Protein AF-A0A426ZLT1-F1 (afdb_monomer_lite)

pLDDT: mean 70.31, std 21.57, range [33.78, 95.12]

Foldseek 3Di:
DDDDDDDDDDDDDDDDDDDDDDDDDDDDPDDDDDDDDDDDDDDDDDDDDDDDDDPDPDDDPDPDDDDDDDDDDDDDPDDPPPPPDPPPPDDLVNLLVLLVLVVVVVVVVDDPPVCVVVSLVVSLVVDPHGDDPVVSVVSVVVLVVLLVVVVVVVVVPDDLVPDDPSSSSSNVSVD

Structure (mmCIF, N/CA/C/O backbone):
data_AF-A0A426ZLT1-F1
#
_entry.id   AF-A0A426ZLT1-F1
#
loop_
_atom_site.group_PDB
_atom_site.id
_atom_site.type_symbol
_atom_site.label_atom_id
_atom_site.label_alt_id
_atom_site.label_comp_id
_atom_site.label_asym_id
_atom_site.label_entity_id
_atom_site.label_seq_id
_atom_site.pdbx_PDB_ins_code
_atom_site.Cartn_x
_atom_site.Cartn_y
_atom_site.Cartn_z
_atom_site.occupancy
_atom_site.B_iso_or_equiv
_atom_site.auth_seq_id
_atom_site.auth_comp_id
_atom_site.auth_asym_id
_atom_site.auth_atom_id
_atom_site.pdbx_PDB_model_num
ATOM 1 N N . MET A 1 1 ? 49.909 -19.110 -56.475 1.00 42.53 1 MET A N 1
ATOM 2 C CA . MET A 1 1 ? 51.044 -20.056 -56.350 1.00 42.53 1 MET A CA 1
ATOM 3 C C . MET A 1 1 ? 51.997 -19.432 -55.339 1.00 42.53 1 MET A C 1
ATOM 5 O O . MET A 1 1 ? 52.337 -18.286 -55.569 1.00 42.53 1 MET A O 1
ATOM 9 N N . ALA A 1 2 ? 52.367 -19.967 -54.176 1.00 45.78 2 ALA A N 1
ATOM 10 C CA . ALA A 1 2 ? 52.326 -21.283 -53.519 1.00 45.78 2 ALA A CA 1
ATOM 11 C C . ALA A 1 2 ? 51.801 -21.070 -52.067 1.00 45.78 2 ALA A C 1
ATOM 13 O O . ALA A 1 2 ? 51.964 -19.974 -51.547 1.00 45.78 2 ALA A O 1
ATOM 14 N N . ALA A 1 3 ? 50.966 -21.898 -51.428 1.00 44.44 3 ALA A N 1
ATOM 15 C CA . ALA A 1 3 ? 51.010 -23.320 -51.051 1.00 44.44 3 ALA A CA 1
ATOM 16 C C . ALA A 1 3 ? 51.911 -23.647 -49.832 1.00 44.44 3 ALA A C 1
ATOM 18 O O . ALA A 1 3 ? 53.122 -23.468 -49.900 1.00 44.44 3 ALA A O 1
ATOM 19 N N . SER A 1 4 ? 51.258 -24.224 -48.802 1.00 46.44 4 SER A N 1
ATOM 20 C CA . SER A 1 4 ? 51.776 -24.964 -47.624 1.00 46.44 4 SER A CA 1
ATOM 21 C C . SER A 1 4 ? 52.279 -24.105 -46.446 1.00 46.44 4 SER A C 1
ATOM 23 O O . SER A 1 4 ? 53.049 -23.182 -46.644 1.00 46.44 4 SER A O 1
ATOM 25 N N . THR A 1 5 ? 51.870 -24.293 -45.181 1.00 59.66 5 THR A N 1
ATOM 26 C CA . THR A 1 5 ? 51.495 -25.523 -44.441 1.00 59.66 5 THR A CA 1
ATOM 27 C C . THR A 1 5 ? 50.694 -25.165 -43.166 1.00 59.66 5 THR A C 1
ATOM 29 O O . THR A 1 5 ? 50.934 -24.098 -42.601 1.00 59.66 5 THR A O 1
ATOM 32 N N . PRO A 1 6 ? 49.791 -26.037 -42.667 1.00 58.75 6 PRO A N 1
ATOM 33 C CA . PRO A 1 6 ? 49.066 -25.849 -41.407 1.00 58.75 6 PRO A CA 1
ATOM 34 C C . PRO A 1 6 ? 49.787 -26.530 -40.228 1.00 58.75 6 PRO A C 1
ATOM 36 O O . PRO A 1 6 ? 50.237 -27.667 -40.360 1.00 58.75 6 PRO A O 1
ATOM 39 N N . THR A 1 7 ? 49.835 -25.889 -39.055 1.00 61.47 7 THR A N 1
ATOM 40 C CA . THR A 1 7 ? 50.316 -26.526 -37.813 1.00 61.47 7 THR A CA 1
ATOM 41 C C . THR A 1 7 ? 49.151 -26.796 -36.865 1.00 61.47 7 THR A C 1
ATOM 43 O O . THR A 1 7 ? 48.372 -25.912 -36.517 1.00 61.47 7 THR A O 1
ATOM 46 N N . ARG A 1 8 ? 49.045 -28.070 -36.492 1.00 51.19 8 ARG A N 1
ATOM 47 C CA . ARG A 1 8 ? 47.994 -28.733 -35.722 1.00 51.19 8 ARG A CA 1
ATOM 48 C C . ARG A 1 8 ? 48.414 -28.875 -34.250 1.00 51.19 8 ARG A C 1
ATOM 50 O O . ARG A 1 8 ? 49.487 -29.392 -33.983 1.00 51.19 8 ARG A O 1
ATOM 57 N N . ILE A 1 9 ? 47.524 -28.417 -33.366 1.00 54.16 9 ILE A N 1
ATOM 58 C CA . ILE A 1 9 ? 47.114 -28.884 -32.018 1.00 54.16 9 ILE A CA 1
ATOM 59 C C . ILE A 1 9 ? 48.074 -29.797 -31.223 1.00 54.16 9 ILE A C 1
ATOM 61 O O . ILE A 1 9 ? 48.282 -30.934 -31.630 1.00 54.16 9 ILE A O 1
ATOM 65 N N . GLU A 1 10 ? 48.409 -29.389 -29.986 1.00 59.81 10 GLU A N 1
ATOM 66 C CA . GLU A 1 10 ? 48.245 -30.232 -28.779 1.00 59.81 10 GLU A CA 1
ATOM 67 C C . GLU A 1 10 ? 48.181 -29.386 -27.478 1.00 59.81 10 GLU A C 1
ATOM 69 O O . GLU A 1 10 ? 49.024 -28.506 -27.287 1.00 59.81 10 GLU A O 1
ATOM 74 N N . PRO A 1 11 ? 47.204 -29.619 -26.575 1.00 59.34 11 PRO A N 1
ATOM 75 C CA . PRO A 1 11 ? 47.207 -29.098 -25.207 1.00 59.34 11 PRO A CA 1
ATOM 76 C C . PRO A 1 11 ? 48.030 -29.993 -24.261 1.00 59.34 11 PRO A C 1
ATOM 78 O O . PRO A 1 11 ? 47.780 -31.189 -24.150 1.00 59.34 11 PRO A O 1
ATOM 81 N N . SER A 1 12 ? 48.976 -29.392 -23.538 1.00 54.19 12 SER A N 1
ATOM 82 C CA . SER A 1 12 ? 49.847 -30.083 -22.574 1.00 54.19 12 SER A CA 1
ATOM 83 C C . SER A 1 12 ? 49.158 -30.272 -21.196 1.00 54.19 12 SER A C 1
ATOM 85 O O . SER A 1 12 ? 48.310 -29.451 -20.831 1.00 54.19 12 SER A O 1
ATOM 87 N N . PRO A 1 13 ? 49.475 -31.347 -20.441 1.00 68.94 13 PRO A N 1
ATOM 88 C CA . PRO A 1 13 ? 48.597 -32.017 -19.470 1.00 68.94 13 PRO A CA 1
ATOM 89 C C . PRO A 1 13 ? 48.647 -31.461 -18.026 1.00 68.94 13 PRO A C 1
ATOM 91 O O . PRO A 1 13 ? 49.513 -30.650 -17.693 1.00 68.94 13 PRO A O 1
ATOM 94 N N . PRO A 1 14 ? 47.736 -31.916 -17.132 1.00 52.22 14 PRO A N 1
ATOM 95 C CA . PRO A 1 14 ? 47.695 -31.509 -15.727 1.00 52.22 14 PRO A CA 1
ATOM 96 C C . PRO A 1 14 ? 48.774 -32.205 -14.883 1.00 52.22 14 PRO A C 1
ATOM 98 O O . PRO A 1 14 ? 48.939 -33.422 -14.947 1.00 52.22 14 PRO A O 1
ATOM 101 N N . ALA A 1 15 ? 49.453 -31.445 -14.022 1.00 50.25 15 ALA A N 1
ATOM 102 C CA . ALA A 1 15 ? 50.364 -31.980 -13.014 1.00 50.25 15 ALA A CA 1
ATOM 103 C C . ALA A 1 15 ? 49.660 -32.151 -11.652 1.00 50.25 15 ALA A C 1
ATOM 105 O O . ALA A 1 15 ? 49.351 -31.186 -10.957 1.00 50.25 15 ALA A O 1
ATOM 106 N N . ALA A 1 16 ? 49.453 -33.406 -11.268 1.00 50.91 16 ALA A N 1
ATOM 107 C CA . ALA A 1 16 ? 49.409 -33.928 -9.895 1.00 50.91 16 ALA A CA 1
ATOM 108 C C . ALA A 1 16 ? 50.278 -35.217 -9.901 1.00 50.91 16 ALA A C 1
ATOM 110 O O . ALA A 1 16 ? 50.644 -35.631 -11.006 1.00 50.91 16 ALA A O 1
ATOM 111 N N . PRO A 1 17 ? 50.592 -35.929 -8.791 1.00 53.31 17 PRO A N 1
ATOM 112 C CA . PRO A 1 17 ? 50.234 -35.754 -7.371 1.00 53.31 17 PRO A CA 1
ATOM 113 C C . PRO A 1 17 ? 51.425 -35.952 -6.382 1.00 53.31 17 PRO A C 1
ATOM 115 O O . PRO A 1 17 ? 52.487 -36.408 -6.785 1.00 53.31 17 PRO A O 1
ATOM 118 N N . ALA A 1 18 ? 51.217 -35.667 -5.083 1.00 42.72 18 ALA A N 1
ATOM 119 C CA . ALA A 1 18 ? 51.838 -36.279 -3.874 1.00 42.72 18 ALA A CA 1
ATOM 120 C C . ALA A 1 18 ? 51.880 -35.234 -2.733 1.00 42.72 18 ALA A C 1
ATOM 122 O O . ALA A 1 18 ? 52.226 -34.091 -2.982 1.00 42.72 18 ALA A O 1
ATOM 123 N N . ALA A 1 19 ? 51.600 -35.491 -1.457 1.00 44.28 19 ALA A N 1
ATOM 124 C CA . ALA A 1 19 ? 51.087 -36.649 -0.740 1.00 44.28 19 ALA A CA 1
ATOM 125 C C . ALA A 1 19 ? 50.654 -36.195 0.678 1.00 44.28 19 ALA A C 1
ATOM 127 O O . ALA A 1 19 ? 51.219 -35.262 1.237 1.00 44.28 19 ALA A O 1
ATOM 128 N N . ALA A 1 20 ? 49.698 -36.941 1.241 1.00 43.41 20 ALA A N 1
ATOM 129 C CA . ALA A 1 20 ? 49.550 -37.310 2.655 1.00 43.41 20 ALA A CA 1
ATOM 130 C C . ALA A 1 20 ? 49.273 -36.241 3.746 1.00 43.41 20 ALA A C 1
ATOM 132 O O . ALA A 1 20 ? 50.164 -35.560 4.240 1.00 43.41 20 ALA A O 1
ATOM 133 N N . GLY A 1 21 ? 48.041 -36.282 4.276 1.00 49.56 21 GLY A N 1
ATOM 134 C CA . GLY A 1 21 ? 47.688 -35.843 5.634 1.00 49.56 21 GLY A CA 1
ATOM 135 C C . GLY A 1 21 ? 46.189 -36.046 5.947 1.00 49.56 21 GLY A C 1
ATOM 136 O O . GLY A 1 21 ? 45.368 -35.446 5.260 1.00 49.56 21 GLY A O 1
ATOM 137 N N . PRO A 1 22 ? 45.794 -36.899 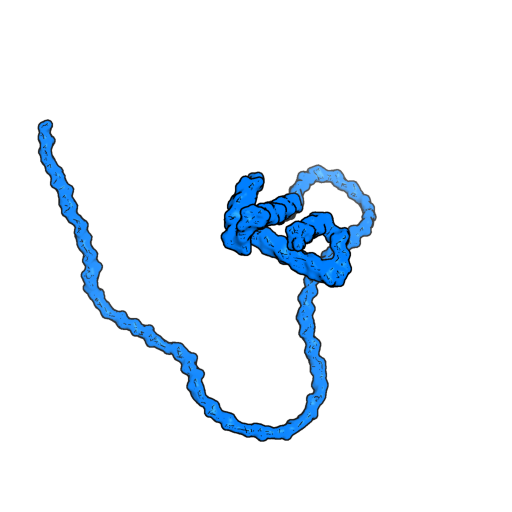6.919 1.00 65.56 22 PRO A N 1
ATOM 138 C CA . PRO A 1 22 ? 44.402 -37.331 7.132 1.00 65.56 22 PRO A CA 1
ATOM 139 C C . PRO A 1 22 ? 43.533 -36.329 7.929 1.00 65.56 22 PRO A C 1
ATOM 141 O O . PRO A 1 22 ? 44.063 -35.488 8.659 1.00 65.56 22 PRO A O 1
ATOM 144 N N . PRO A 1 23 ? 42.187 -36.452 7.871 1.00 52.19 23 PRO A N 1
ATOM 145 C CA . PRO A 1 23 ? 41.263 -35.562 8.568 1.00 52.19 23 PRO A CA 1
ATOM 146 C C . PRO A 1 23 ? 41.164 -35.910 10.058 1.00 52.19 23 PRO A C 1
ATOM 148 O O . PRO A 1 23 ? 40.798 -37.027 10.430 1.00 52.19 23 PRO A O 1
ATOM 151 N N . ARG A 1 24 ? 41.413 -34.937 10.937 1.00 55.78 24 ARG A N 1
ATOM 152 C CA . ARG A 1 24 ? 41.122 -35.075 12.370 1.00 55.78 24 ARG A CA 1
ATOM 153 C C . ARG A 1 24 ? 39.730 -34.533 12.682 1.00 55.78 24 ARG A C 1
ATOM 155 O O . ARG A 1 24 ? 39.489 -33.332 12.631 1.00 55.78 24 ARG A O 1
ATOM 162 N N . LYS A 1 25 ? 38.821 -35.453 13.007 1.00 50.53 25 LYS A N 1
ATOM 163 C CA . LYS A 1 25 ? 37.523 -35.191 13.638 1.00 50.53 25 LYS A CA 1
ATOM 164 C C . LYS A 1 25 ? 37.649 -35.222 15.173 1.00 50.53 25 LYS A C 1
ATOM 166 O O . LYS A 1 25 ? 38.495 -35.946 15.693 1.00 50.53 25 LYS A O 1
ATOM 171 N N . LEU A 1 26 ? 36.653 -34.591 15.817 1.00 47.78 26 LEU A N 1
ATOM 172 C CA . LEU A 1 26 ? 36.108 -34.781 17.184 1.00 47.78 26 LEU A CA 1
ATOM 173 C C . LEU A 1 26 ? 36.691 -33.890 18.310 1.00 47.78 26 LEU A C 1
ATOM 175 O O . LEU A 1 26 ? 37.863 -33.539 18.222 1.00 47.78 26 LEU A O 1
ATOM 179 N N . PRO A 1 27 ? 35.933 -33.577 19.399 1.00 49.03 27 PRO A N 1
ATOM 180 C CA . PRO A 1 27 ? 34.603 -34.091 19.775 1.00 49.03 27 PRO A CA 1
ATOM 181 C C . PRO A 1 27 ? 33.536 -33.055 20.204 1.00 49.03 27 PRO A C 1
ATOM 183 O O . PRO A 1 27 ? 33.780 -32.074 20.899 1.00 49.03 27 PRO A O 1
ATOM 186 N N . ILE A 1 28 ? 32.290 -33.416 19.887 1.00 47.75 28 ILE A N 1
ATOM 187 C CA . ILE A 1 28 ? 31.044 -32.942 20.498 1.00 47.75 28 ILE A CA 1
ATOM 188 C C . ILE A 1 28 ? 31.057 -33.320 21.983 1.00 47.75 28 ILE A C 1
ATOM 190 O O . ILE A 1 28 ? 31.087 -34.504 22.323 1.00 47.75 28 ILE A O 1
ATOM 194 N N . LYS A 1 29 ? 30.973 -32.339 22.882 1.00 41.06 29 LYS A N 1
ATOM 195 C CA . LYS A 1 29 ? 30.805 -32.595 24.316 1.00 41.06 29 LYS A CA 1
ATOM 196 C C . LYS A 1 29 ? 29.318 -32.820 24.623 1.00 41.06 29 LYS A C 1
ATOM 198 O O . LYS A 1 29 ? 28.629 -31.944 25.128 1.00 41.06 29 LYS A O 1
ATOM 203 N N . ARG A 1 30 ? 28.823 -34.019 24.293 1.00 51.59 30 ARG A N 1
ATOM 204 C CA . ARG A 1 30 ? 27.606 -34.606 24.882 1.00 51.59 30 ARG A CA 1
ATOM 205 C C . ARG A 1 30 ? 28.005 -35.232 26.215 1.00 51.59 30 ARG A C 1
ATOM 207 O O . ARG A 1 30 ? 28.799 -36.167 26.223 1.00 51.59 30 ARG A O 1
ATOM 214 N N . LYS A 1 31 ? 27.445 -34.760 27.328 1.00 46.53 31 LYS A N 1
ATOM 215 C CA . LYS A 1 31 ? 27.476 -35.497 28.597 1.00 46.53 31 LYS A CA 1
ATOM 216 C C . LYS A 1 31 ? 26.060 -35.966 28.899 1.00 46.53 31 LYS A C 1
ATOM 218 O O . LYS A 1 31 ? 25.179 -35.145 29.114 1.00 46.53 31 LYS A O 1
ATOM 223 N N . ASN A 1 32 ? 25.857 -37.280 28.849 1.00 37.56 32 ASN A N 1
ATOM 224 C CA . ASN A 1 32 ? 24.620 -37.935 29.252 1.00 37.56 32 ASN A CA 1
ATOM 225 C C . ASN A 1 32 ? 24.871 -38.786 30.507 1.00 37.56 32 ASN A C 1
ATOM 227 O O . ASN A 1 32 ? 25.808 -39.581 30.498 1.00 37.56 32 ASN A O 1
ATOM 231 N N . ALA A 1 33 ? 23.962 -38.629 31.481 1.00 43.06 33 ALA A N 1
ATOM 232 C CA . ALA A 1 33 ? 23.529 -39.563 32.538 1.00 43.06 33 ALA A CA 1
ATOM 233 C C . ALA A 1 33 ? 24.507 -39.917 33.696 1.00 43.06 33 ALA A C 1
ATOM 235 O O . ALA A 1 33 ? 25.717 -39.768 33.523 1.00 43.06 33 ALA A O 1
ATOM 236 N N . PRO A 1 34 ? 24.021 -40.404 34.871 1.00 46.59 34 PRO A N 1
ATOM 237 C CA . PRO A 1 34 ? 22.649 -40.829 35.199 1.00 46.59 34 PRO A CA 1
ATOM 238 C C . PRO A 1 34 ? 22.037 -40.243 36.496 1.00 46.59 34 PRO A C 1
ATOM 240 O O . PRO A 1 34 ? 22.712 -39.816 37.426 1.00 46.59 34 PRO A O 1
ATOM 243 N N . HIS A 1 35 ? 20.709 -40.282 36.532 1.00 49.97 35 HIS A N 1
ATOM 244 C CA . HIS A 1 35 ? 19.816 -40.153 37.693 1.00 49.97 35 HIS A CA 1
ATOM 245 C C . HIS A 1 35 ? 20.081 -41.242 38.752 1.00 49.97 35 HIS A C 1
ATOM 247 O O . HIS A 1 35 ? 20.390 -42.380 38.392 1.00 49.97 35 HIS A O 1
ATOM 253 N N . PRO A 1 36 ? 19.868 -40.924 40.043 1.00 42.34 36 PRO A N 1
ATOM 254 C CA . PRO A 1 36 ? 18.785 -41.606 40.754 1.00 42.34 36 PRO A CA 1
ATOM 255 C C . PRO A 1 36 ? 17.959 -40.654 41.643 1.00 42.34 36 PRO A C 1
ATOM 257 O O . PRO A 1 36 ? 18.488 -39.904 42.457 1.00 42.34 36 PRO A O 1
ATOM 260 N N . THR A 1 37 ? 16.635 -40.717 41.512 1.00 44.69 37 THR A N 1
ATOM 261 C CA . THR A 1 37 ? 15.669 -40.293 42.547 1.00 44.69 37 THR A CA 1
ATOM 262 C C . THR A 1 37 ? 15.631 -41.350 43.662 1.00 44.69 37 THR A C 1
ATOM 264 O O . THR A 1 37 ? 15.799 -42.528 43.334 1.00 44.69 37 THR A O 1
ATOM 267 N N . PRO A 1 38 ? 15.355 -41.006 44.939 1.00 44.31 38 PRO A N 1
ATOM 268 C CA . PRO A 1 38 ? 13.949 -41.009 45.382 1.00 44.31 38 PRO A CA 1
ATOM 269 C C . PRO A 1 38 ? 13.577 -40.043 46.543 1.00 44.31 38 PRO A C 1
ATOM 271 O O . PRO A 1 38 ? 14.417 -39.600 47.313 1.00 44.31 38 PRO A O 1
ATOM 274 N N . SER A 1 39 ? 12.257 -39.868 46.725 1.00 33.78 39 SER A N 1
ATOM 275 C CA . SER A 1 39 ? 11.555 -39.782 48.030 1.00 33.78 39 SER A CA 1
ATOM 276 C C . SER A 1 39 ? 11.202 -38.420 48.682 1.00 33.78 39 SER A C 1
ATOM 278 O O . SER A 1 39 ? 11.848 -37.955 49.608 1.00 33.78 39 SER A O 1
ATOM 280 N N . ARG A 1 40 ? 10.069 -37.852 48.240 1.00 38.06 40 ARG A N 1
ATOM 281 C CA . ARG A 1 40 ? 8.798 -37.563 48.969 1.00 38.06 40 ARG A CA 1
ATOM 282 C C . ARG A 1 40 ? 8.782 -37.129 50.472 1.00 38.06 40 ARG A C 1
ATOM 284 O O . ARG A 1 40 ? 9.070 -37.946 51.344 1.00 38.06 40 ARG A O 1
ATOM 291 N N . SER A 1 41 ? 8.073 -36.002 50.715 1.00 44.22 41 SER A N 1
ATOM 292 C CA . SER A 1 41 ? 7.148 -35.630 51.848 1.00 44.22 41 SER A CA 1
ATOM 293 C C . SER A 1 41 ? 7.647 -34.571 52.893 1.00 44.22 41 SER A C 1
ATOM 295 O O . SER A 1 41 ? 8.839 -34.299 52.907 1.00 44.22 41 SER A O 1
ATOM 297 N N . PRO A 1 42 ? 6.790 -33.951 53.760 1.00 51.09 42 PRO A N 1
ATOM 298 C CA . PRO A 1 42 ? 6.025 -32.702 53.500 1.00 51.09 42 PRO A CA 1
ATOM 299 C C . PRO A 1 42 ? 6.024 -31.618 54.642 1.00 51.09 42 PRO A C 1
ATOM 301 O O . PRO A 1 42 ? 6.190 -31.957 55.809 1.00 51.09 42 PRO A O 1
ATOM 304 N N . GLY A 1 43 ? 5.692 -30.342 54.339 1.00 36.31 43 GLY A N 1
ATOM 305 C CA . GLY A 1 43 ? 5.129 -29.336 55.295 1.00 36.31 43 GLY A CA 1
ATOM 306 C C . GLY A 1 43 ? 5.833 -27.950 55.400 1.00 36.31 43 GLY A C 1
ATOM 307 O O . GLY A 1 43 ? 6.943 -27.828 54.896 1.00 36.31 43 GLY A O 1
ATOM 308 N N . PRO A 1 44 ? 5.251 -26.927 56.088 1.00 47.16 44 PRO A N 1
ATOM 309 C CA . PRO A 1 44 ? 4.190 -26.028 55.573 1.00 47.16 44 PRO A CA 1
ATOM 310 C C . PRO A 1 44 ? 4.509 -24.493 55.766 1.00 47.16 44 PRO A C 1
ATOM 312 O O . PRO A 1 44 ? 5.684 -24.149 55.846 1.00 47.16 44 PRO A O 1
ATOM 315 N N . PRO A 1 45 ? 3.532 -23.547 55.732 1.00 47.94 45 PRO A N 1
ATOM 316 C CA . PRO A 1 45 ? 3.460 -22.385 54.826 1.00 47.94 45 PRO A CA 1
ATOM 317 C C . PRO A 1 45 ? 4.025 -21.053 55.381 1.00 47.94 45 PRO A C 1
ATOM 319 O O . PRO A 1 45 ? 4.002 -20.822 56.587 1.00 47.94 45 PRO A O 1
ATOM 322 N N . ILE A 1 46 ? 4.403 -20.109 54.507 1.00 47.12 46 ILE A N 1
ATOM 323 C CA . ILE A 1 46 ? 4.529 -18.689 54.890 1.00 47.12 46 ILE A CA 1
ATOM 324 C C . ILE A 1 46 ? 4.054 -17.786 53.743 1.00 47.12 46 ILE A C 1
ATOM 326 O O . ILE A 1 46 ? 4.384 -18.015 52.582 1.00 47.12 46 ILE A O 1
ATOM 330 N N . ALA A 1 47 ? 3.199 -16.830 54.095 1.00 43.06 47 ALA A N 1
ATOM 331 C CA . ALA A 1 47 ? 2.440 -15.947 53.219 1.00 43.06 47 ALA A CA 1
ATOM 332 C C . ALA A 1 47 ? 3.163 -14.620 52.907 1.00 43.06 47 ALA A C 1
ATOM 334 O O . ALA A 1 47 ? 4.065 -14.234 53.646 1.00 43.06 47 ALA A O 1
ATOM 335 N N . ALA A 1 48 ? 2.620 -13.922 51.893 1.00 44.59 48 ALA A N 1
ATOM 336 C CA . ALA A 1 48 ? 2.920 -12.565 51.396 1.00 44.59 48 ALA A CA 1
ATOM 337 C C . ALA A 1 48 ? 4.282 -12.448 50.673 1.00 44.59 48 ALA A C 1
ATOM 339 O O . ALA A 1 48 ? 5.254 -13.060 51.086 1.00 44.59 48 ALA A O 1
ATOM 340 N N . ASP A 1 49 ? 4.446 -11.754 49.547 1.00 41.91 49 ASP A N 1
ATOM 341 C CA . ASP A 1 49 ? 3.937 -10.430 49.190 1.00 41.91 49 ASP A CA 1
ATOM 342 C C . ASP A 1 49 ? 4.297 -10.112 47.712 1.00 41.91 49 ASP A C 1
ATOM 344 O O . ASP A 1 49 ? 5.305 -10.604 47.211 1.00 41.91 49 ASP A O 1
ATOM 348 N N . HIS A 1 50 ? 3.438 -9.335 47.047 1.00 51.81 50 HIS A N 1
ATOM 349 C CA . HIS A 1 50 ? 3.583 -8.541 45.810 1.00 51.81 50 HIS A CA 1
ATOM 350 C C . HIS A 1 50 ? 4.637 -8.863 44.719 1.00 51.81 50 HIS A C 1
ATOM 35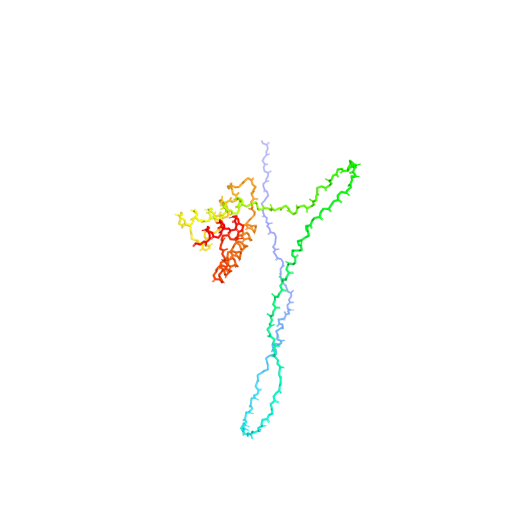2 O O . HIS A 1 50 ? 5.845 -8.767 44.908 1.00 51.81 50 HIS A O 1
ATOM 358 N N . GLY A 1 51 ? 4.135 -9.046 43.488 1.00 36.88 51 GLY A N 1
ATOM 359 C CA . GLY A 1 51 ? 4.911 -9.006 42.243 1.00 36.88 51 GLY A CA 1
ATOM 360 C C . GLY A 1 51 ? 4.009 -8.890 41.010 1.00 36.88 51 GLY A C 1
ATOM 361 O O . GLY A 1 51 ? 3.816 -9.861 40.288 1.00 36.88 51 GLY A O 1
ATOM 362 N N . PHE A 1 52 ? 3.397 -7.717 40.852 1.00 44.78 52 PHE A N 1
ATOM 363 C CA . PHE A 1 52 ? 2.835 -7.195 39.604 1.00 44.78 52 PHE A CA 1
ATOM 364 C C . PHE A 1 52 ? 3.983 -6.972 38.613 1.00 44.78 52 PHE A C 1
ATOM 366 O O . PHE A 1 52 ? 4.943 -6.312 38.988 1.00 44.78 52 PHE A O 1
ATOM 373 N N . ASP A 1 53 ? 3.878 -7.498 37.395 1.00 45.75 53 ASP A N 1
ATOM 374 C CA . ASP A 1 53 ? 4.625 -6.986 36.241 1.00 45.75 53 ASP A CA 1
ATOM 375 C C . ASP A 1 53 ? 3.756 -7.227 34.995 1.00 45.75 53 ASP A C 1
ATOM 377 O O . ASP A 1 53 ? 3.739 -8.300 34.385 1.00 45.75 53 ASP A O 1
ATOM 381 N N . GLU A 1 54 ? 2.886 -6.250 34.735 1.00 51.09 54 GLU A N 1
ATOM 382 C CA . GLU A 1 54 ? 2.321 -5.988 33.416 1.00 51.09 54 GLU A CA 1
ATOM 383 C C . GLU A 1 54 ? 3.407 -5.252 32.621 1.00 51.09 54 GLU A C 1
ATOM 385 O O . GLU A 1 54 ? 3.734 -4.115 32.952 1.00 51.09 54 GLU A O 1
ATOM 390 N N . ASP A 1 55 ? 3.970 -5.887 31.589 1.00 51.69 55 ASP A N 1
ATOM 391 C CA . ASP A 1 55 ? 4.780 -5.192 30.583 1.00 51.6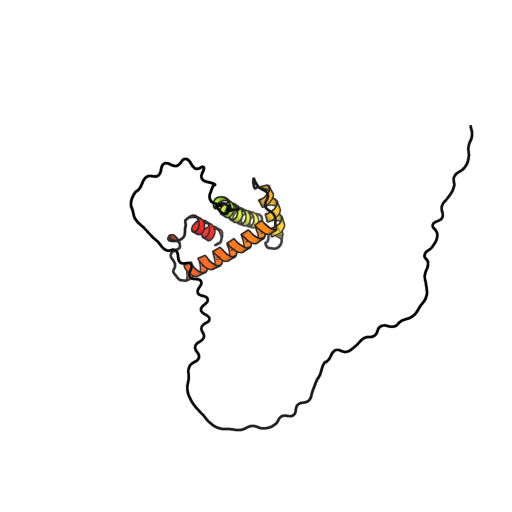9 55 ASP A CA 1
ATOM 392 C C . ASP A 1 55 ? 3.856 -4.288 29.740 1.00 51.69 55 ASP A C 1
ATOM 394 O O . ASP A 1 55 ? 3.279 -4.680 28.719 1.00 51.69 55 ASP A O 1
ATOM 398 N N . ASP A 1 56 ? 3.686 -3.080 30.269 1.00 50.31 56 ASP A N 1
ATOM 399 C CA . ASP A 1 56 ? 3.149 -1.859 29.683 1.00 50.31 56 ASP A CA 1
ATOM 400 C C . ASP A 1 56 ? 4.144 -1.316 28.636 1.00 50.31 56 ASP A C 1
ATOM 402 O O . ASP A 1 56 ? 5.155 -0.706 28.967 1.00 50.31 56 ASP A O 1
ATOM 406 N N . ASP A 1 57 ? 3.894 -1.581 27.350 1.00 52.59 57 ASP A N 1
ATOM 407 C CA . ASP A 1 57 ? 4.636 -0.973 26.232 1.00 52.59 57 ASP A CA 1
ATOM 408 C C . ASP A 1 57 ? 3.853 0.272 25.771 1.00 52.59 57 ASP A C 1
ATOM 410 O O . ASP A 1 57 ? 3.098 0.257 24.790 1.00 52.59 57 ASP A O 1
ATOM 414 N N . GLY A 1 58 ? 3.937 1.316 26.601 1.00 43.72 58 GLY A N 1
ATOM 415 C CA . GLY A 1 58 ? 3.416 2.654 26.347 1.00 43.72 58 GLY A CA 1
ATOM 416 C C . GLY A 1 58 ? 4.398 3.476 25.512 1.00 43.72 58 GLY A C 1
ATOM 417 O O . GLY A 1 58 ? 5.400 3.968 26.023 1.00 43.72 58 GLY A O 1
ATOM 418 N N . ASP A 1 59 ? 4.096 3.643 24.226 1.00 50.78 59 ASP A N 1
ATOM 419 C CA . ASP A 1 59 ? 4.711 4.661 23.367 1.00 50.78 59 ASP A CA 1
ATOM 420 C C . ASP A 1 59 ? 3.709 5.824 23.252 1.00 50.78 59 ASP A C 1
ATOM 422 O O . ASP A 1 59 ? 2.789 5.815 22.427 1.00 50.78 59 ASP A O 1
ATOM 426 N N . ASP A 1 60 ? 3.823 6.775 24.182 1.00 51.53 60 ASP A N 1
ATOM 427 C CA . ASP A 1 60 ? 3.119 8.058 24.171 1.00 51.53 60 ASP A CA 1
ATOM 428 C C . ASP A 1 60 ? 3.807 9.008 23.172 1.00 51.53 60 ASP A C 1
ATOM 430 O O . ASP A 1 60 ? 4.771 9.703 23.498 1.00 51.53 60 ASP A O 1
ATOM 434 N N . ASP A 1 61 ? 3.295 9.064 21.941 1.00 48.88 61 ASP A N 1
ATOM 435 C CA . ASP A 1 61 ? 3.541 10.187 21.030 1.00 48.88 61 ASP A CA 1
ATOM 436 C C . ASP A 1 61 ? 2.711 11.403 21.497 1.00 48.88 61 ASP A C 1
ATOM 438 O O . ASP A 1 61 ? 1.546 11.587 21.124 1.00 48.88 61 ASP A O 1
ATOM 442 N N . ASP A 1 62 ? 3.335 12.235 22.331 1.00 44.81 62 ASP A N 1
ATOM 443 C CA . ASP A 1 62 ? 2.878 13.566 22.738 1.00 44.81 62 ASP A CA 1
ATOM 444 C C . ASP A 1 62 ? 2.738 14.493 21.509 1.00 44.81 62 ASP A C 1
ATOM 446 O O . ASP A 1 62 ? 3.717 14.943 20.912 1.00 44.81 62 ASP A O 1
ATOM 450 N N . PHE A 1 63 ? 1.499 14.772 21.094 1.00 44.22 63 PHE A N 1
ATOM 451 C CA . PHE A 1 63 ? 1.177 15.878 20.188 1.00 44.22 63 PHE A CA 1
ATOM 452 C C . PHE A 1 63 ? 0.631 17.036 21.027 1.00 44.22 63 PHE A C 1
ATOM 454 O O . PHE A 1 63 ? -0.578 17.160 21.243 1.00 44.22 63 PHE A O 1
ATOM 461 N N . GLU A 1 64 ? 1.545 17.866 21.524 1.00 52.94 64 GLU A N 1
ATOM 462 C CA . GLU A 1 64 ? 1.238 19.103 22.241 1.00 52.94 64 GLU A CA 1
ATOM 463 C C . GLU A 1 64 ? 0.543 20.104 21.299 1.00 52.94 64 GLU A C 1
ATOM 465 O O . GLU A 1 64 ? 1.049 20.491 20.238 1.00 52.94 64 GLU A O 1
ATOM 470 N N . ALA A 1 65 ? -0.677 20.474 21.679 1.00 50.56 65 ALA A N 1
ATOM 471 C CA . ALA A 1 65 ? -1.543 21.395 20.971 1.00 50.56 65 ALA A CA 1
ATOM 472 C C . ALA A 1 65 ? -1.423 22.802 21.576 1.00 50.56 65 ALA A C 1
ATOM 474 O O . ALA A 1 65 ? -2.244 23.202 22.400 1.00 50.56 65 ALA A O 1
ATOM 475 N N . ALA A 1 66 ? -0.461 23.592 21.100 1.00 50.66 66 ALA A N 1
ATOM 476 C CA . ALA A 1 66 ? -0.353 25.001 21.469 1.00 50.66 66 ALA A CA 1
ATOM 477 C C . ALA A 1 66 ? -1.058 25.908 20.445 1.00 50.66 66 ALA A C 1
ATOM 479 O O . ALA A 1 66 ? -0.597 26.110 19.318 1.00 50.66 66 ALA A O 1
ATOM 480 N N . ALA A 1 67 ? -2.181 26.494 20.862 1.00 45.59 67 ALA A N 1
ATOM 481 C CA . ALA A 1 67 ? -2.868 27.569 20.158 1.00 45.59 67 ALA A CA 1
ATOM 482 C C . ALA A 1 67 ? -2.639 28.933 20.844 1.00 45.59 67 ALA A C 1
ATOM 484 O O . ALA A 1 67 ? -2.816 29.055 22.051 1.00 45.59 67 ALA A O 1
ATOM 485 N N . ALA A 1 68 ? -2.392 29.947 19.998 1.00 45.44 68 ALA A N 1
ATOM 486 C CA . ALA A 1 68 ? -2.770 31.371 20.098 1.00 45.44 68 ALA A CA 1
ATOM 487 C C . ALA A 1 68 ? -1.701 32.468 20.385 1.00 45.44 68 ALA A C 1
ATOM 489 O O . ALA A 1 68 ? -1.314 32.730 21.514 1.00 45.44 68 ALA A O 1
ATOM 490 N N . SER A 1 69 ? -1.429 33.220 19.301 1.00 46.44 69 SER A N 1
ATOM 491 C CA . SER A 1 69 ? -1.486 34.694 19.123 1.00 46.44 69 SER A CA 1
ATOM 492 C C . SER A 1 69 ? -0.425 35.649 19.709 1.00 46.44 69 SER A C 1
ATOM 494 O O . SER A 1 69 ? -0.439 35.952 20.894 1.00 46.44 69 SER A O 1
ATOM 496 N N . SER A 1 70 ? 0.351 36.281 18.806 1.00 46.66 70 SER A N 1
ATOM 497 C CA . SER A 1 70 ? 0.370 37.738 18.489 1.00 46.66 70 SER A CA 1
ATOM 498 C C . SER A 1 70 ? 1.770 38.307 18.177 1.00 46.66 70 SER A C 1
ATOM 500 O O . SER A 1 70 ? 2.598 38.432 19.065 1.00 46.66 70 SER A O 1
ATOM 502 N N . GLY A 1 71 ? 1.948 38.713 16.909 1.00 44.72 71 GLY A N 1
ATOM 503 C CA . GLY A 1 71 ? 2.683 39.889 16.399 1.00 44.72 71 GLY A CA 1
ATOM 504 C C . GLY A 1 71 ? 4.151 40.141 16.770 1.00 44.72 71 GLY A C 1
ATOM 505 O O . GLY A 1 71 ? 4.421 40.568 17.881 1.00 44.72 71 GLY A O 1
ATOM 506 N N . ASP A 1 72 ? 5.054 40.076 15.782 1.00 36.19 72 ASP A N 1
ATOM 507 C CA . ASP A 1 72 ? 5.834 41.247 15.333 1.00 36.19 72 ASP A CA 1
ATOM 508 C C . ASP A 1 72 ? 6.525 40.977 13.979 1.00 36.19 72 ASP A C 1
ATOM 510 O O . ASP A 1 72 ? 6.829 39.841 13.609 1.00 36.19 72 ASP A O 1
ATOM 514 N N . GLN A 1 73 ? 6.695 42.043 13.210 1.00 50.56 73 GLN A N 1
ATOM 515 C CA . GLN A 1 73 ? 7.134 42.107 11.822 1.00 50.56 73 GLN A CA 1
ATOM 516 C C . GLN A 1 73 ? 8.662 41.976 11.691 1.00 50.56 73 GLN A C 1
ATOM 518 O O . GLN A 1 73 ? 9.398 42.828 12.175 1.00 50.56 73 GLN A O 1
ATOM 523 N N . ILE A 1 74 ? 9.147 40.987 10.929 1.00 49.94 74 ILE A N 1
ATOM 524 C CA . ILE A 1 74 ? 10.489 41.041 10.326 1.00 49.94 74 ILE A CA 1
ATOM 525 C C . ILE A 1 74 ? 10.421 40.771 8.820 1.00 49.94 74 ILE A C 1
ATOM 527 O O . ILE A 1 74 ? 10.235 39.648 8.356 1.00 49.94 74 ILE A O 1
ATOM 531 N N . ASP A 1 75 ? 10.583 41.840 8.045 1.00 48.31 75 ASP A N 1
ATOM 532 C CA . ASP A 1 75 ? 10.901 41.770 6.624 1.00 48.31 75 ASP A CA 1
ATOM 533 C C . ASP A 1 75 ? 12.392 41.420 6.510 1.00 48.31 75 ASP A C 1
ATOM 535 O O . ASP A 1 75 ? 13.270 42.269 6.672 1.00 48.31 75 ASP A O 1
ATOM 539 N N . VAL A 1 76 ? 12.702 40.137 6.306 1.00 46.59 76 VAL A N 1
ATOM 540 C CA . VAL A 1 76 ? 14.017 39.734 5.806 1.00 46.59 76 VAL A CA 1
ATOM 541 C C . VAL A 1 76 ? 13.838 38.717 4.690 1.00 46.59 76 VAL A C 1
ATOM 543 O O . VAL A 1 76 ? 13.441 37.565 4.864 1.00 46.59 76 VAL A O 1
ATOM 546 N N . ARG A 1 77 ? 14.140 39.207 3.493 1.00 50.53 77 ARG A N 1
ATOM 547 C CA . ARG A 1 77 ? 14.429 38.479 2.265 1.00 50.53 77 ARG A CA 1
ATOM 548 C C . ARG A 1 77 ? 15.545 37.453 2.516 1.00 50.53 77 ARG A C 1
ATOM 550 O O . ARG A 1 77 ? 16.690 37.682 2.150 1.00 50.53 77 ARG A O 1
ATOM 557 N N . SER A 1 78 ? 15.205 36.319 3.113 1.00 45.03 78 SER A N 1
ATOM 558 C CA . SER A 1 78 ? 16.061 35.139 3.177 1.00 45.03 78 SER A CA 1
ATOM 559 C C . SER A 1 78 ? 15.302 33.984 2.565 1.00 45.03 78 SER A C 1
ATOM 561 O O . SER A 1 78 ? 14.304 33.510 3.099 1.00 45.03 78 SER A O 1
ATOM 563 N N . THR A 1 79 ? 15.775 33.584 1.392 1.00 54.75 79 THR A N 1
ATOM 564 C CA . THR A 1 79 ? 15.440 32.368 0.666 1.00 54.75 79 THR A CA 1
ATOM 565 C C . THR A 1 79 ? 15.321 31.219 1.661 1.00 54.75 79 THR A C 1
ATOM 567 O O . THR A 1 79 ? 16.330 30.691 2.126 1.00 54.75 79 THR A O 1
ATOM 570 N N . ALA A 1 80 ? 14.086 30.884 2.038 1.00 52.56 80 ALA A N 1
ATOM 571 C CA . ALA A 1 80 ? 13.806 29.772 2.922 1.00 52.56 80 ALA A CA 1
ATOM 572 C C . ALA A 1 80 ? 14.313 28.516 2.217 1.00 52.56 80 ALA A C 1
ATOM 574 O O . ALA A 1 80 ? 13.694 28.024 1.271 1.00 52.56 80 ALA A O 1
ATOM 575 N N . ALA A 1 81 ? 15.481 28.035 2.644 1.00 60.28 81 ALA A N 1
ATOM 576 C CA . ALA A 1 81 ? 15.893 26.674 2.387 1.00 60.28 81 ALA A CA 1
ATOM 577 C C . ALA A 1 81 ? 14.704 25.807 2.801 1.00 60.28 81 ALA A C 1
ATOM 579 O O . ALA A 1 81 ? 14.288 25.837 3.961 1.00 60.28 81 ALA A O 1
ATOM 580 N N . ALA A 1 82 ? 14.081 25.164 1.811 1.00 63.75 82 ALA A N 1
ATOM 581 C CA . ALA A 1 82 ? 12.875 24.390 2.022 1.00 63.75 82 ALA A CA 1
ATOM 582 C C . ALA A 1 82 ? 13.130 23.443 3.204 1.00 63.75 82 ALA A C 1
ATOM 584 O O . ALA A 1 82 ? 14.154 22.750 3.186 1.00 63.75 82 ALA A O 1
ATOM 585 N N . PRO A 1 83 ? 12.258 23.417 4.231 1.00 59.19 83 PRO A N 1
ATOM 586 C CA . PRO A 1 83 ? 12.404 22.447 5.302 1.00 59.19 83 PRO A CA 1
ATOM 587 C C . PRO A 1 83 ? 12.522 21.078 4.641 1.00 59.19 83 PRO A C 1
ATOM 589 O O . PRO A 1 83 ? 11.782 20.800 3.689 1.00 59.19 83 PRO A O 1
ATOM 592 N N . PHE A 1 84 ? 13.485 20.269 5.094 1.00 59.34 84 PHE A N 1
ATOM 593 C CA . PHE A 1 84 ? 13.666 18.877 4.685 1.00 59.34 84 PHE A CA 1
ATOM 594 C C . PHE A 1 84 ? 12.395 18.103 5.056 1.00 59.34 84 PHE A C 1
ATOM 596 O O . PHE A 1 84 ? 12.296 17.414 6.064 1.00 59.34 84 PHE A O 1
ATOM 603 N N . ARG A 1 85 ? 11.360 18.287 4.245 1.00 60.72 85 ARG A N 1
ATOM 604 C CA . ARG A 1 85 ? 10.106 17.568 4.291 1.00 60.72 85 ARG A CA 1
ATOM 605 C C . ARG A 1 85 ? 10.459 16.189 3.793 1.00 60.72 85 ARG A C 1
ATOM 607 O O . ARG A 1 85 ? 10.785 16.033 2.618 1.00 60.72 85 ARG A O 1
ATOM 614 N N . PHE A 1 86 ? 10.471 15.220 4.705 1.00 52.94 86 PHE A N 1
ATOM 615 C CA . PHE A 1 86 ? 10.565 13.814 4.350 1.00 52.94 86 PHE A CA 1
ATOM 616 C C . PHE A 1 86 ? 9.658 13.585 3.149 1.00 52.94 86 PHE A C 1
ATOM 618 O O . PHE A 1 86 ? 8.442 13.786 3.221 1.00 52.94 86 PHE A O 1
ATOM 625 N N . GLN A 1 87 ? 10.270 13.293 2.005 1.00 61.12 87 GLN A N 1
ATOM 626 C CA . GLN A 1 87 ? 9.529 13.179 0.770 1.00 61.12 87 GLN A CA 1
ATOM 627 C C . GLN A 1 87 ? 8.731 11.890 0.887 1.00 61.12 87 GLN A C 1
ATOM 629 O O . GLN A 1 87 ? 9.281 10.791 0.808 1.00 61.12 87 GLN A O 1
ATOM 634 N N . ARG A 1 88 ? 7.435 12.028 1.187 1.00 77.00 88 ARG A N 1
ATOM 635 C CA . ARG A 1 88 ? 6.509 10.904 1.266 1.00 77.00 88 ARG A CA 1
ATOM 636 C C . ARG A 1 88 ? 6.541 10.225 -0.104 1.00 77.00 88 ARG A C 1
ATOM 638 O O . ARG A 1 88 ? 5.986 10.743 -1.062 1.00 77.00 88 ARG A O 1
ATOM 645 N N . VAL A 1 89 ? 7.225 9.084 -0.185 1.00 80.38 89 VAL A N 1
ATOM 646 C CA . VAL A 1 89 ? 7.423 8.308 -1.427 1.00 80.38 89 VAL A CA 1
ATOM 647 C C . VAL A 1 89 ? 6.089 7.810 -2.007 1.00 80.38 89 VAL A C 1
ATOM 649 O O . VAL A 1 89 ? 6.016 7.448 -3.175 1.00 80.38 89 VAL A O 1
ATOM 652 N N . TRP A 1 90 ? 5.046 7.785 -1.170 1.00 84.56 90 TRP A N 1
ATOM 653 C CA . TRP A 1 90 ? 3.696 7.345 -1.499 1.00 84.56 90 TRP A CA 1
ATOM 654 C C . TRP A 1 90 ? 2.682 8.412 -1.113 1.00 84.56 90 TRP A C 1
ATOM 656 O O . TRP A 1 90 ? 2.386 8.584 0.073 1.00 84.56 90 TRP A O 1
ATOM 666 N N . SER A 1 91 ? 2.127 9.094 -2.100 1.00 88.75 91 SER A N 1
ATOM 667 C CA . SER A 1 91 ? 0.940 9.926 -1.919 1.00 88.75 91 SER A CA 1
ATOM 668 C C . SER A 1 91 ? -0.277 9.077 -1.533 1.00 88.75 91 SER A C 1
ATOM 670 O O . SER A 1 91 ? -0.323 7.872 -1.779 1.00 88.75 91 SER A O 1
ATOM 672 N N . GLU A 1 92 ? -1.282 9.705 -0.928 1.00 90.31 92 GLU A N 1
ATOM 673 C CA . GLU A 1 92 ? -2.526 9.043 -0.506 1.00 90.31 92 GLU A CA 1
ATOM 674 C C . GLU A 1 92 ? -3.213 8.335 -1.677 1.00 90.31 92 GLU A C 1
ATOM 676 O O . GLU A 1 92 ? -3.513 7.143 -1.602 1.00 90.31 92 GLU A O 1
ATOM 681 N N . SER A 1 93 ? -3.315 9.021 -2.814 1.00 89.62 93 SER A N 1
ATOM 682 C CA . SER A 1 93 ? -3.869 8.475 -4.053 1.00 89.62 93 SER A CA 1
ATOM 683 C C . SER A 1 93 ? -3.124 7.235 -4.560 1.00 89.62 93 SER A C 1
ATOM 685 O O . SER A 1 93 ? -3.742 6.339 -5.132 1.00 89.62 93 SER A O 1
ATOM 687 N N . GLU A 1 94 ? -1.806 7.150 -4.361 1.00 92.12 94 GLU A N 1
ATOM 688 C CA . GLU A 1 94 ? -1.020 5.974 -4.755 1.00 92.12 94 GLU A CA 1
ATOM 689 C C . GLU A 1 94 ? -1.293 4.773 -3.855 1.00 92.12 94 GLU A C 1
ATOM 691 O O . GLU A 1 94 ? -1.341 3.647 -4.349 1.00 92.12 94 GLU A O 1
ATOM 696 N N . GLU A 1 95 ? -1.525 4.988 -2.555 1.00 92.31 95 GLU A N 1
ATOM 697 C CA . GLU A 1 95 ? -1.923 3.899 -1.655 1.00 92.31 95 GLU A CA 1
ATOM 698 C C . GLU A 1 95 ? -3.282 3.327 -2.064 1.00 92.31 95 GLU A C 1
ATOM 700 O O . GLU A 1 95 ? -3.432 2.107 -2.146 1.00 92.31 95 GLU A O 1
ATOM 705 N N . ILE A 1 96 ? -4.246 4.202 -2.370 1.00 93.69 96 ILE A N 1
ATOM 706 C CA . ILE A 1 96 ? -5.571 3.798 -2.849 1.00 93.69 96 ILE A CA 1
ATOM 707 C C . ILE A 1 96 ? -5.451 3.030 -4.167 1.00 93.69 96 ILE A C 1
ATOM 709 O O . ILE A 1 96 ? -5.979 1.923 -4.272 1.00 93.69 96 ILE A O 1
ATOM 713 N N . ARG A 1 97 ? -4.689 3.547 -5.141 1.00 93.75 97 ARG A N 1
ATOM 714 C CA . ARG A 1 97 ? -4.463 2.861 -6.424 1.00 93.75 97 ARG A CA 1
ATOM 715 C C . ARG A 1 97 ? -3.80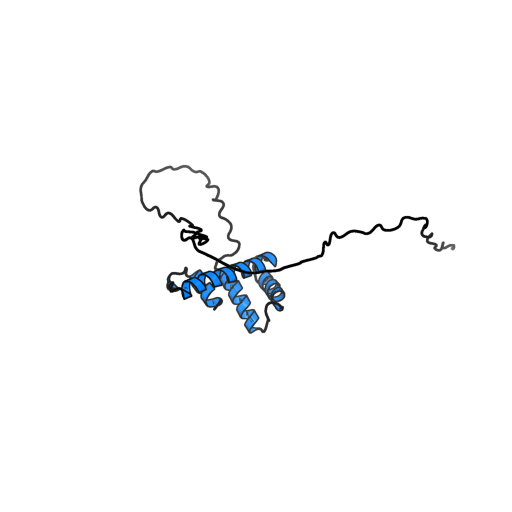3 1.494 -6.236 1.00 93.75 97 ARG A C 1
ATOM 717 O O . ARG A 1 97 ? -4.160 0.548 -6.931 1.00 93.75 97 ARG A O 1
ATOM 724 N N . PHE A 1 98 ? -2.863 1.365 -5.304 1.00 94.25 98 PHE A N 1
ATOM 725 C CA . PHE A 1 98 ? -2.209 0.090 -5.001 1.00 94.25 98 PHE A CA 1
ATOM 726 C C . PHE A 1 98 ? -3.174 -0.942 -4.422 1.00 94.25 98 PHE A C 1
ATOM 728 O O . PHE A 1 98 ? -3.188 -2.087 -4.875 1.00 94.25 98 PHE A O 1
ATOM 735 N N . LEU A 1 99 ? -4.022 -0.537 -3.475 1.00 94.75 99 LEU A N 1
ATOM 736 C CA . LEU A 1 99 ? -5.061 -1.406 -2.913 1.00 94.75 99 LEU A CA 1
ATOM 737 C C . LEU A 1 99 ? -6.105 -1.798 -3.965 1.00 94.75 99 LEU A C 1
ATOM 739 O O . LEU A 1 99 ? -6.449 -2.972 -4.085 1.00 94.75 99 LEU A O 1
ATOM 743 N N . GLN A 1 100 ? -6.546 -0.845 -4.785 1.00 94.56 100 GLN A N 1
ATOM 744 C CA . GLN A 1 100 ? -7.442 -1.112 -5.912 1.00 94.56 100 GLN A CA 1
ATOM 745 C C . GLN A 1 100 ? -6.805 -2.064 -6.933 1.00 94.56 100 GLN A C 1
ATOM 747 O O . GLN A 1 100 ? -7.471 -2.970 -7.430 1.00 94.56 100 GLN A O 1
ATOM 752 N N . GLY A 1 101 ? -5.510 -1.905 -7.218 1.00 94.00 101 GLY A N 1
ATOM 753 C CA . GLY A 1 101 ? -4.760 -2.793 -8.104 1.00 94.00 101 GLY A CA 1
ATOM 754 C C . GLY A 1 101 ? -4.690 -4.228 -7.579 1.00 94.00 101 GLY A C 1
ATOM 755 O O . GLY A 1 101 ? -4.871 -5.170 -8.352 1.00 94.00 101 GLY A O 1
ATOM 756 N N . LEU A 1 102 ? -4.494 -4.402 -6.267 1.00 93.31 102 LEU A N 1
ATOM 757 C CA . LEU A 1 102 ? -4.543 -5.715 -5.616 1.00 93.31 102 LEU A CA 1
ATOM 758 C C . LEU A 1 102 ? -5.927 -6.358 -5.742 1.00 93.31 102 LEU A C 1
ATOM 760 O O . LEU A 1 102 ? -6.022 -7.521 -6.137 1.00 93.31 102 LEU A O 1
ATOM 764 N N . LEU A 1 103 ? -6.992 -5.601 -5.463 1.00 92.88 103 LEU A N 1
ATOM 765 C CA . LEU A 1 103 ? -8.369 -6.086 -5.575 1.00 92.88 103 LEU A CA 1
ATOM 766 C C . LEU A 1 103 ? -8.726 -6.459 -7.023 1.00 92.88 103 LEU A C 1
ATOM 768 O O . LEU A 1 103 ? -9.313 -7.511 -7.272 1.00 92.88 103 LEU A O 1
ATOM 772 N N . GLY A 1 104 ? -8.305 -5.640 -7.990 1.00 92.44 104 GLY A N 1
ATOM 773 C CA . GLY A 1 104 ? -8.477 -5.914 -9.416 1.00 92.44 104 GLY A CA 1
ATOM 774 C C . GLY A 1 104 ? -7.695 -7.138 -9.900 1.00 92.44 104 GLY A C 1
ATOM 775 O O . GLY A 1 104 ? -8.140 -7.842 -10.800 1.00 92.44 104 GLY A O 1
ATOM 776 N N . CYS A 1 105 ? -6.542 -7.435 -9.301 1.00 92.06 105 CYS A N 1
ATOM 777 C CA . CYS A 1 105 ? -5.817 -8.671 -9.593 1.00 92.06 105 CYS A CA 1
ATOM 778 C C . CYS A 1 105 ? -6.528 -9.893 -9.014 1.00 92.06 105 CYS A C 1
ATOM 780 O O . CYS A 1 105 ? -6.605 -10.927 -9.675 1.00 92.06 105 CYS A O 1
ATOM 782 N N . TRP A 1 106 ? -7.091 -9.770 -7.813 1.00 87.19 106 TRP A N 1
ATOM 783 C CA . TRP A 1 106 ? -7.866 -10.854 -7.223 1.00 87.19 106 TRP A CA 1
ATOM 784 C C . TRP A 1 106 ? -9.111 -11.181 -8.061 1.00 87.19 106 TRP A C 1
ATOM 786 O O . TRP A 1 106 ? -9.377 -12.354 -8.321 1.00 87.19 106 TRP A O 1
ATOM 796 N N . SER A 1 107 ? -9.809 -10.167 -8.589 1.00 89.19 107 SER A N 1
ATOM 797 C CA . SER A 1 107 ? -10.948 -10.378 -9.498 1.00 89.19 107 SER A CA 1
ATOM 798 C C . SER A 1 107 ? -10.552 -10.962 -10.861 1.00 89.19 107 SER A C 1
ATOM 800 O O . SER A 1 107 ? -11.363 -11.632 -11.496 1.00 89.19 107 SER A O 1
ATOM 802 N N . GLN A 1 108 ? -9.299 -10.779 -11.288 1.00 90.62 108 GLN A N 1
ATOM 803 C CA . GLN A 1 108 ? -8.714 -11.429 -12.470 1.00 90.62 108 GLN A CA 1
ATOM 804 C C . GLN A 1 108 ? -8.275 -12.883 -12.213 1.00 90.62 108 GLN A C 1
ATOM 806 O O . GLN A 1 108 ? -7.780 -13.538 -13.128 1.00 90.62 108 GLN A O 1
ATOM 811 N N . GLY A 1 109 ? -8.439 -13.397 -10.990 1.00 90.88 109 GLY A N 1
ATOM 812 C CA . GLY A 1 109 ? -8.080 -14.768 -10.628 1.00 90.88 109 GLY A CA 1
ATOM 813 C C . GLY A 1 109 ? -6.619 -14.959 -10.217 1.00 90.88 109 GLY A C 1
ATOM 814 O O . GLY A 1 109 ? -6.178 -16.101 -10.107 1.00 90.88 109 GLY A O 1
ATOM 815 N N . LEU A 1 110 ? -5.867 -13.877 -9.968 1.00 92.06 110 LEU A N 1
ATOM 816 C CA . LEU A 1 110 ? -4.534 -13.993 -9.376 1.00 92.06 110 LEU A CA 1
ATOM 817 C C . LEU A 1 110 ? -4.663 -14.480 -7.928 1.00 92.06 110 LEU A C 1
ATOM 819 O O . LEU A 1 110 ? -5.479 -13.976 -7.150 1.00 92.06 110 LEU A O 1
ATOM 823 N N . VAL A 1 111 ? -3.826 -15.447 -7.556 1.00 90.19 111 VAL A N 1
ATOM 824 C CA . VAL A 1 111 ? -3.819 -16.059 -6.228 1.00 90.19 111 VAL A CA 1
ATOM 825 C C . VAL A 1 111 ? -2.582 -15.606 -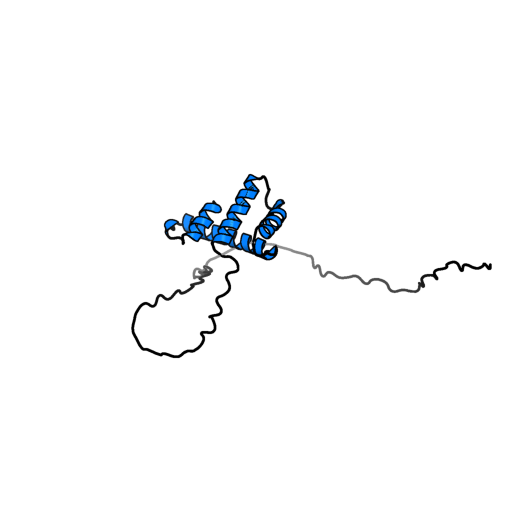5.464 1.00 90.19 111 VAL A C 1
ATOM 827 O O . VAL A 1 111 ? -1.442 -15.920 -5.808 1.00 90.19 111 VAL A O 1
ATOM 830 N N . PHE A 1 112 ? -2.790 -14.899 -4.358 1.00 87.44 112 PHE A N 1
ATOM 831 C CA . PHE A 1 112 ? -1.704 -14.468 -3.482 1.00 87.44 112 PHE A CA 1
ATOM 832 C C . PHE A 1 112 ? -1.405 -15.530 -2.407 1.00 87.44 112 PHE A C 1
ATOM 834 O O . PHE A 1 112 ? -2.332 -16.151 -1.891 1.00 87.44 112 PHE A O 1
ATOM 841 N N . PRO A 1 113 ? -0.125 -15.760 -2.044 1.00 88.00 113 PRO A N 1
ATOM 842 C CA . PRO A 1 113 ? 1.065 -14.983 -2.417 1.00 88.00 113 PRO A CA 1
ATOM 843 C C . PRO A 1 113 ? 1.745 -15.404 -3.734 1.00 88.00 113 PRO A C 1
ATOM 845 O O . PRO A 1 113 ? 2.712 -14.755 -4.123 1.00 88.00 113 PRO A O 1
ATOM 848 N N . ARG A 1 114 ? 1.278 -16.464 -4.412 1.00 92.38 114 ARG A N 1
ATOM 849 C CA . ARG A 1 114 ? 1.926 -17.036 -5.611 1.00 92.38 114 ARG A CA 1
ATOM 850 C C . ARG A 1 114 ? 2.124 -16.000 -6.720 1.00 92.38 114 ARG A C 1
ATOM 852 O O . ARG A 1 114 ? 3.233 -15.857 -7.225 1.00 92.38 114 ARG A O 1
ATOM 859 N N . ASP A 1 115 ? 1.079 -15.243 -7.027 1.00 93.31 115 ASP A N 1
ATOM 860 C CA . ASP A 1 115 ? 1.059 -14.295 -8.145 1.00 93.31 115 ASP A CA 1
ATOM 861 C C . ASP A 1 115 ? 1.395 -12.858 -7.710 1.00 93.31 115 ASP A C 1
ATOM 863 O O . ASP A 1 115 ? 1.194 -11.896 -8.452 1.00 93.31 115 ASP A O 1
ATOM 867 N N . LEU A 1 116 ? 1.945 -12.689 -6.499 1.00 92.88 116 LEU A N 1
ATOM 868 C CA . LEU A 1 116 ? 2.269 -11.370 -5.953 1.00 92.88 116 LEU A CA 1
ATOM 869 C C . LEU A 1 116 ? 3.353 -10.651 -6.758 1.00 92.88 116 LEU A C 1
ATOM 871 O O . LEU A 1 116 ? 3.264 -9.446 -6.975 1.00 92.88 116 LEU A O 1
ATOM 875 N N . ASN A 1 117 ? 4.354 -11.391 -7.233 1.00 93.19 117 ASN A N 1
ATOM 876 C CA . ASN A 1 117 ? 5.428 -10.821 -8.044 1.00 93.19 117 ASN A CA 1
ATOM 877 C C . ASN A 1 117 ? 4.904 -10.306 -9.389 1.00 93.19 117 ASN A C 1
ATOM 879 O O . ASN A 1 117 ? 5.289 -9.222 -9.811 1.00 93.19 117 ASN A O 1
ATOM 883 N N . LEU A 1 118 ? 3.971 -11.037 -10.011 1.00 93.94 118 LEU A N 1
ATOM 884 C CA . LEU A 1 118 ? 3.324 -10.608 -11.250 1.00 93.94 118 LEU A CA 1
ATOM 885 C C . LEU A 1 118 ? 2.523 -9.319 -11.036 1.00 93.94 118 LEU A C 1
ATOM 887 O O . LEU A 1 118 ? 2.573 -8.416 -11.868 1.00 93.94 118 LEU A O 1
ATOM 891 N N . PHE A 1 119 ? 1.815 -9.210 -9.908 1.00 94.75 119 PHE A N 1
ATOM 892 C CA . PHE A 1 119 ? 1.160 -7.960 -9.533 1.00 94.75 119 PHE A CA 1
ATOM 893 C C . PHE A 1 119 ? 2.166 -6.815 -9.367 1.00 94.75 119 PHE A C 1
ATOM 895 O O . PHE A 1 119 ? 1.938 -5.740 -9.913 1.00 94.75 119 PHE A O 1
ATOM 902 N N . PHE A 1 120 ? 3.273 -7.026 -8.647 1.00 95.12 120 PHE A N 1
ATOM 903 C CA . PHE A 1 120 ? 4.279 -5.981 -8.437 1.00 95.12 120 PHE A CA 1
ATOM 904 C C . PHE A 1 120 ? 4.882 -5.472 -9.741 1.00 95.12 120 PHE A C 1
ATOM 906 O O . PHE A 1 120 ? 5.023 -4.260 -9.898 1.00 95.12 120 PHE A O 1
ATOM 913 N N . ASP A 1 121 ? 5.188 -6.373 -10.670 1.00 93.81 121 ASP A N 1
ATOM 914 C CA . ASP A 1 121 ? 5.760 -6.009 -11.963 1.00 93.81 121 ASP A CA 1
ATOM 915 C C . ASP A 1 121 ? 4.747 -5.177 -12.778 1.00 93.81 121 ASP A C 1
ATOM 917 O O . ASP A 1 121 ? 5.045 -4.043 -13.158 1.00 93.81 121 ASP A O 1
ATOM 921 N N . ARG A 1 122 ? 3.496 -5.650 -12.899 1.00 93.38 122 ARG A N 1
ATOM 922 C CA . ARG A 1 122 ? 2.410 -4.920 -13.587 1.00 93.38 122 ARG A CA 1
ATOM 923 C C . ARG A 1 122 ? 2.098 -3.567 -12.947 1.00 93.38 122 ARG A C 1
ATOM 925 O O . ARG A 1 122 ? 1.842 -2.590 -13.646 1.00 93.38 122 ARG A O 1
ATOM 932 N N . PHE A 1 123 ? 2.072 -3.505 -11.617 1.00 93.44 123 PHE A N 1
ATOM 933 C CA . PHE A 1 123 ? 1.777 -2.270 -10.897 1.00 93.44 123 PHE A CA 1
ATOM 934 C C . PHE A 1 123 ? 2.899 -1.247 -11.080 1.00 93.44 123 PHE A C 1
ATOM 936 O O . PHE A 1 123 ? 2.614 -0.078 -11.332 1.00 93.44 123 PHE A O 1
ATOM 943 N N . SER A 1 124 ? 4.159 -1.681 -10.995 1.00 92.06 124 SER A N 1
ATOM 944 C CA . SER A 1 124 ? 5.319 -0.803 -11.180 1.00 92.06 124 SER A CA 1
ATOM 945 C C . SER A 1 124 ? 5.345 -0.177 -12.577 1.00 92.06 124 SER A C 1
ATOM 947 O O . SER A 1 124 ? 5.580 1.021 -12.702 1.00 92.06 124 SER A O 1
ATOM 949 N N . GLU A 1 125 ? 5.002 -0.949 -13.613 1.00 90.94 125 GLU A N 1
ATOM 950 C CA . GLU A 1 125 ? 4.881 -0.456 -14.995 1.00 90.94 125 GLU A CA 1
ATOM 951 C C . GLU A 1 125 ? 3.728 0.541 -15.189 1.00 90.94 125 GLU A C 1
ATOM 953 O O . GLU A 1 125 ? 3.803 1.424 -16.040 1.00 90.94 125 GLU A O 1
ATOM 958 N N . SER A 1 126 ? 2.659 0.424 -14.395 1.00 89.88 126 SER A N 1
ATOM 959 C CA . SER A 1 126 ? 1.504 1.330 -14.468 1.00 89.88 126 SER A CA 1
ATOM 960 C C . SER A 1 126 ? 1.739 2.698 -13.814 1.00 89.88 126 SER A C 1
ATOM 962 O O . SER A 1 126 ? 0.888 3.585 -13.916 1.00 89.88 126 SER A O 1
ATOM 964 N N . MET A 1 127 ? 2.868 2.874 -13.122 1.00 87.62 127 MET A N 1
ATOM 965 C CA . MET A 1 127 ? 3.176 4.077 -12.358 1.00 87.62 127 MET A CA 1
ATOM 966 C C . MET A 1 127 ? 4.119 5.016 -13.124 1.00 87.62 127 MET A C 1
ATOM 968 O O . MET A 1 127 ? 5.029 4.550 -13.807 1.00 87.62 127 MET A O 1
ATOM 972 N N . PRO A 1 128 ? 3.974 6.350 -12.974 1.00 85.94 128 PRO A N 1
ATOM 973 C CA . PRO A 1 128 ? 4.897 7.309 -13.589 1.00 85.94 128 PRO A CA 1
ATOM 974 C C . PRO A 1 128 ? 6.345 7.133 -13.118 1.00 85.94 128 PRO A C 1
ATOM 976 O O . PRO A 1 128 ? 7.284 7.398 -13.865 1.00 85.94 128 PRO A O 1
ATOM 979 N N . GLN A 1 129 ? 6.518 6.699 -11.868 1.00 85.31 129 GLN A N 1
ATOM 980 C CA . GLN A 1 129 ? 7.804 6.346 -11.289 1.00 85.31 129 GLN A CA 1
ATOM 981 C C . GLN A 1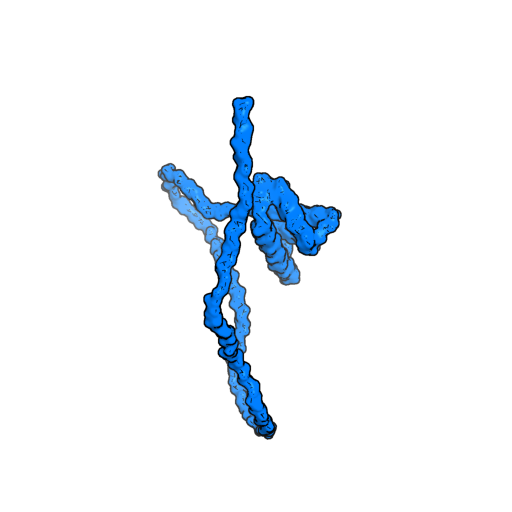 129 ? 7.835 4.838 -11.006 1.00 85.31 129 GLN A C 1
ATOM 983 O O . GLN A 1 129 ? 6.959 4.350 -10.287 1.00 85.31 129 GLN A O 1
ATOM 988 N N . PRO A 1 130 ? 8.841 4.101 -11.511 1.00 86.62 130 PRO A N 1
ATOM 989 C CA . PRO A 1 130 ? 8.963 2.683 -11.220 1.00 86.62 130 PRO A CA 1
ATOM 990 C C . PRO A 1 130 ? 9.337 2.475 -9.751 1.00 86.62 130 PRO A C 1
ATOM 992 O O . PRO A 1 130 ? 10.277 3.084 -9.231 1.00 86.62 130 PRO A O 1
ATOM 995 N N . TYR A 1 131 ? 8.625 1.564 -9.093 1.00 90.19 131 TYR A N 1
ATOM 996 C CA . TYR A 1 131 ? 8.939 1.116 -7.741 1.00 90.19 131 TYR A CA 1
ATOM 997 C C . TYR A 1 131 ? 9.679 -0.217 -7.773 1.00 90.19 131 TYR A C 1
ATOM 999 O O . TYR A 1 131 ? 9.372 -1.126 -8.549 1.00 90.19 131 TYR A O 1
ATOM 1007 N N . THR A 1 132 ? 10.642 -0.364 -6.870 1.00 92.44 132 THR A N 1
ATOM 1008 C CA . THR A 1 132 ? 11.314 -1.645 -6.645 1.00 92.44 132 THR A CA 1
ATOM 1009 C C . THR A 1 132 ? 10.383 -2.624 -5.930 1.00 92.44 132 THR A C 1
ATOM 1011 O O . THR A 1 132 ? 9.529 -2.235 -5.127 1.00 92.44 132 THR A O 1
ATOM 1014 N N . ARG A 1 133 ? 10.597 -3.927 -6.141 1.00 93.38 133 ARG A N 1
ATOM 1015 C CA . ARG A 1 133 ? 9.828 -4.979 -5.451 1.00 93.38 133 ARG A CA 1
ATOM 1016 C C . ARG A 1 133 ? 9.902 -4.858 -3.929 1.00 93.38 133 ARG A C 1
ATOM 1018 O O . ARG A 1 133 ? 8.901 -5.080 -3.259 1.00 93.38 133 ARG A O 1
ATOM 1025 N N . SER A 1 134 ? 11.053 -4.459 -3.387 1.00 93.62 134 SER A N 1
ATOM 1026 C CA . SER A 1 134 ? 11.232 -4.234 -1.948 1.00 93.62 134 SER A CA 1
ATOM 1027 C C . SER A 1 134 ? 10.380 -3.077 -1.424 1.00 93.62 134 SER A C 1
ATOM 1029 O O . SER A 1 134 ? 9.824 -3.176 -0.337 1.00 93.62 134 SER A O 1
ATOM 1031 N N . GLN A 1 135 ? 10.226 -1.993 -2.191 1.00 93.31 135 GLN A N 1
ATOM 1032 C CA . GLN A 1 135 ? 9.344 -0.884 -1.808 1.00 93.31 135 GLN A CA 1
ATOM 1033 C C . GLN A 1 135 ? 7.874 -1.311 -1.822 1.00 93.31 135 GLN A C 1
ATOM 1035 O O . GLN A 1 135 ? 7.134 -0.972 -0.900 1.00 93.31 135 GLN A O 1
ATOM 1040 N N . LEU A 1 136 ? 7.456 -2.075 -2.835 1.00 94.75 136 LEU A N 1
ATOM 1041 C CA . LEU A 1 136 ? 6.080 -2.567 -2.954 1.00 94.75 136 LEU A CA 1
ATOM 1042 C C . LEU A 1 136 ? 5.742 -3.594 -1.866 1.00 94.75 136 LEU A C 1
ATOM 1044 O O . LEU A 1 136 ? 4.672 -3.525 -1.257 1.00 94.75 136 LEU A O 1
ATOM 1048 N N . SER A 1 137 ? 6.660 -4.514 -1.568 1.00 94.31 137 SER A N 1
ATOM 1049 C CA . SER A 1 137 ? 6.476 -5.499 -0.500 1.00 94.31 137 SER A CA 1
ATOM 1050 C C . SER A 1 137 ? 6.434 -4.838 0.878 1.00 94.31 137 SER A C 1
ATOM 1052 O O . SER A 1 137 ? 5.553 -5.143 1.686 1.00 94.31 137 SER A O 1
ATOM 1054 N N . GLU A 1 138 ? 7.315 -3.869 1.123 1.00 94.69 138 GLU A N 1
ATOM 1055 C CA . GLU A 1 138 ? 7.320 -3.065 2.340 1.00 94.69 138 GLU A CA 1
ATOM 1056 C C . GLU A 1 138 ? 6.036 -2.233 2.464 1.00 94.69 138 GLU A C 1
ATOM 1058 O O . GLU A 1 138 ? 5.449 -2.147 3.549 1.00 94.69 138 GLU A O 1
ATOM 1063 N N . LYS A 1 139 ? 5.533 -1.683 1.352 1.00 94.31 139 LYS A N 1
ATOM 1064 C CA . LYS A 1 139 ? 4.258 -0.963 1.334 1.00 94.31 139 LYS A CA 1
ATOM 1065 C C . LYS A 1 139 ? 3.093 -1.876 1.696 1.00 94.31 139 LYS A C 1
ATOM 1067 O O . LYS A 1 139 ? 2.308 -1.530 2.580 1.00 94.31 139 LYS A O 1
ATOM 1072 N N . LEU A 1 140 ? 3.013 -3.055 1.082 1.00 94.75 140 LEU A N 1
ATOM 1073 C CA . LEU A 1 140 ? 1.995 -4.055 1.397 1.00 94.75 140 LEU A CA 1
ATOM 1074 C C . LEU A 1 140 ? 2.053 -4.464 2.873 1.00 94.75 140 LEU A C 1
ATOM 1076 O O . LEU A 1 140 ? 1.020 -4.541 3.541 1.00 94.75 140 LEU A O 1
ATOM 1080 N N . ARG A 1 141 ? 3.258 -4.677 3.413 1.00 94.94 141 ARG A N 1
ATOM 1081 C CA . ARG A 1 141 ? 3.463 -4.999 4.831 1.00 94.94 141 ARG A CA 1
ATOM 1082 C C . ARG A 1 141 ? 2.920 -3.895 5.742 1.00 94.94 141 ARG A C 1
ATOM 1084 O O . ARG A 1 141 ? 2.187 -4.194 6.688 1.00 94.94 141 ARG A O 1
ATOM 1091 N N . ARG A 1 142 ? 3.239 -2.630 5.446 1.00 93.38 142 ARG A N 1
ATOM 1092 C CA . ARG A 1 142 ? 2.763 -1.463 6.211 1.00 93.38 142 ARG A CA 1
ATOM 1093 C C . ARG A 1 142 ? 1.250 -1.303 6.136 1.00 93.38 142 ARG A C 1
ATOM 1095 O O . ARG A 1 142 ? 0.630 -1.099 7.174 1.00 93.38 142 ARG A O 1
ATOM 1102 N N . LEU A 1 143 ? 0.652 -1.467 4.956 1.00 93.62 143 LEU A N 1
ATOM 1103 C CA . LEU A 1 143 ? -0.803 -1.393 4.782 1.00 93.62 143 LEU A CA 1
ATOM 1104 C C . LEU A 1 143 ? -1.525 -2.486 5.577 1.00 93.62 143 LEU A C 1
ATOM 1106 O O . LEU A 1 143 ? -2.461 -2.180 6.311 1.00 93.62 143 LEU A O 1
ATOM 1110 N N . ARG A 1 144 ? -1.035 -3.732 5.544 1.00 92.94 144 ARG A N 1
ATOM 1111 C CA . ARG A 1 144 ? -1.594 -4.830 6.356 1.00 92.94 144 ARG A CA 1
ATOM 1112 C C . ARG A 1 144 ? -1.487 -4.559 7.856 1.00 92.94 144 ARG A C 1
ATOM 1114 O O . ARG A 1 144 ? -2.433 -4.823 8.598 1.00 92.94 144 ARG A O 1
ATOM 1121 N N . LYS A 1 145 ? -0.349 -4.028 8.323 1.00 94.31 145 LYS A N 1
ATOM 1122 C CA . LYS A 1 145 ? -0.180 -3.641 9.734 1.00 94.31 145 LYS A CA 1
ATOM 1123 C C . LYS A 1 145 ? -1.139 -2.509 10.108 1.00 94.31 145 LYS A C 1
ATOM 1125 O O . LYS A 1 145 ? -1.788 -2.636 11.143 1.00 94.31 145 LYS A O 1
ATOM 1130 N N . LYS A 1 146 ? -1.248 -1.465 9.277 1.00 91.88 146 LYS A N 1
ATOM 1131 C CA . LYS A 1 146 ? -2.175 -0.341 9.480 1.00 91.88 146 LYS A CA 1
ATOM 1132 C C . LYS A 1 146 ? -3.607 -0.849 9.594 1.00 91.88 146 LYS A C 1
ATOM 1134 O O . LYS A 1 146 ? -4.249 -0.589 10.603 1.00 91.88 146 LYS A O 1
ATOM 1139 N N . PHE A 1 147 ? -4.050 -1.664 8.636 1.00 92.31 147 PHE A N 1
ATOM 1140 C CA . PHE A 1 147 ? -5.373 -2.282 8.660 1.00 92.31 147 PHE A CA 1
ATOM 1141 C C . PHE A 1 147 ? -5.624 -3.039 9.962 1.00 92.31 147 PHE A C 1
ATOM 1143 O O . PHE A 1 147 ? -6.613 -2.769 10.624 1.00 92.31 147 PHE A O 1
ATOM 1150 N N . ARG A 1 148 ? -4.705 -3.920 10.382 1.00 93.75 148 ARG A N 1
ATOM 1151 C CA . ARG A 1 148 ? -4.862 -4.691 11.626 1.00 93.75 148 ARG A CA 1
ATOM 1152 C C . ARG A 1 148 ? -4.978 -3.804 12.869 1.00 93.75 148 ARG A C 1
ATOM 1154 O O . ARG A 1 148 ? -5.730 -4.128 13.779 1.00 93.75 148 ARG A O 1
ATOM 1161 N N . VAL A 1 149 ? -4.202 -2.722 12.942 1.00 92.50 149 VAL A N 1
ATOM 1162 C CA . VAL A 1 149 ? -4.253 -1.790 14.081 1.00 92.50 149 VAL A CA 1
ATOM 1163 C C . VAL A 1 149 ? -5.567 -1.013 14.068 1.00 92.50 149 VAL A C 1
ATOM 1165 O O . VAL A 1 149 ? -6.261 -0.969 15.082 1.00 92.50 149 VAL A O 1
ATOM 1168 N N . THR A 1 150 ? -5.935 -0.446 12.921 1.00 91.50 150 THR A N 1
ATOM 1169 C CA . THR A 1 150 ? -7.170 0.323 12.762 1.00 91.50 150 THR A CA 1
ATOM 1170 C C . THR A 1 150 ? -8.405 -0.547 12.982 1.00 91.50 150 THR A C 1
ATOM 1172 O O . THR A 1 150 ? -9.290 -0.154 13.735 1.00 91.50 150 THR A O 1
ATOM 1175 N N . SER A 1 151 ? -8.453 -1.752 12.411 1.00 91.25 151 SER A N 1
ATOM 1176 C CA . SER A 1 151 ? -9.573 -2.679 12.580 1.00 91.25 151 SER A CA 1
ATOM 1177 C C . SER A 1 151 ? -9.724 -3.127 14.032 1.00 91.25 151 SER A C 1
ATOM 1179 O O . SER A 1 151 ? -10.840 -3.160 14.539 1.00 91.25 151 SER A O 1
ATOM 1181 N N . ALA A 1 152 ? -8.620 -3.387 14.743 1.00 92.69 152 ALA A N 1
ATOM 1182 C CA . ALA A 1 152 ? -8.660 -3.721 16.165 1.00 92.69 152 ALA A CA 1
ATOM 1183 C C . ALA A 1 152 ? -9.188 -2.560 17.021 1.00 92.69 152 ALA A C 1
ATOM 1185 O O . ALA A 1 152 ? -9.926 -2.785 17.976 1.00 92.69 152 ALA A O 1
ATOM 1186 N N . ARG A 1 153 ? -8.839 -1.314 16.679 1.00 91.44 153 ARG A N 1
ATOM 1187 C CA . ARG A 1 153 ? -9.380 -0.121 17.346 1.00 91.44 153 ARG A CA 1
ATOM 1188 C C . ARG A 1 153 ? -10.877 0.044 17.080 1.00 91.44 153 ARG A C 1
ATOM 1190 O O . ARG A 1 153 ? -11.632 0.273 18.021 1.00 91.44 153 ARG A O 1
ATOM 1197 N N . VAL A 1 154 ? -11.308 -0.133 15.831 1.00 90.88 154 VAL A N 1
ATOM 1198 C CA . VAL A 1 154 ? -12.730 -0.094 15.453 1.00 90.88 154 VAL A CA 1
ATOM 1199 C C . VAL A 1 154 ? -13.519 -1.194 16.167 1.00 90.88 154 VAL A C 1
ATOM 1201 O O . VAL A 1 154 ? -14.571 -0.924 16.736 1.00 90.88 154 VAL A O 1
ATOM 1204 N N . ALA A 1 155 ? -12.974 -2.410 16.242 1.00 90.25 155 ALA A N 1
ATOM 1205 C CA . ALA A 1 155 ? -13.582 -3.520 16.976 1.00 90.25 155 ALA A CA 1
ATOM 1206 C C . ALA A 1 155 ? -13.697 -3.253 18.490 1.00 90.25 155 ALA A C 1
ATOM 1208 O O . ALA A 1 155 ? -14.602 -3.774 19.133 1.00 90.25 155 ALA A O 1
ATOM 1209 N N . ARG A 1 156 ? -12.818 -2.414 19.058 1.00 94.06 156 ARG A N 1
ATOM 1210 C CA . ARG A 1 156 ? -12.884 -1.940 20.453 1.00 94.06 156 ARG A CA 1
ATOM 1211 C C . ARG A 1 156 ? -13.846 -0.762 20.668 1.00 94.06 156 ARG A C 1
ATOM 1213 O O . ARG A 1 156 ? -13.881 -0.206 21.759 1.00 94.06 156 ARG A O 1
ATOM 1220 N N . GLY A 1 157 ? -14.622 -0.380 19.654 1.00 90.88 157 GLY A N 1
ATOM 1221 C CA . GLY A 1 157 ? -15.633 0.675 19.753 1.00 90.88 157 GLY A CA 1
ATOM 1222 C C . GLY A 1 157 ? -15.166 2.056 19.295 1.00 90.88 157 GLY A C 1
ATOM 1223 O O . GLY A 1 157 ? -15.891 3.031 19.489 1.00 90.88 157 GLY A O 1
ATOM 1224 N N . GLN A 1 158 ? -13.987 2.178 18.670 1.00 89.62 158 GLN A N 1
ATOM 1225 C CA . GLN A 1 158 ? -13.634 3.429 18.005 1.00 89.62 158 GLN A CA 1
ATOM 1226 C C . GLN A 1 158 ? -14.520 3.642 16.777 1.00 89.62 158 GLN A C 1
ATOM 1228 O O . GLN A 1 158 ? -14.545 2.814 15.870 1.00 89.62 158 GLN A O 1
ATOM 1233 N N . ASP A 1 159 ? -15.176 4.797 16.716 1.00 89.50 159 ASP A N 1
ATOM 1234 C CA . ASP A 1 159 ? -15.976 5.193 15.563 1.00 89.50 159 ASP A CA 1
ATOM 1235 C C . ASP A 1 159 ? -15.096 5.362 14.302 1.00 89.50 159 ASP A C 1
ATOM 1237 O O . ASP A 1 159 ? -14.210 6.232 14.285 1.00 89.50 159 ASP A O 1
ATOM 1241 N N . PRO A 1 160 ? -15.330 4.578 13.229 1.00 86.62 160 PRO A N 1
ATOM 1242 C CA . PRO A 1 160 ? -14.634 4.731 11.954 1.00 86.62 160 PRO A CA 1
ATOM 1243 C C . PRO A 1 160 ? -14.778 6.127 11.345 1.00 86.62 160 PRO A C 1
ATOM 1245 O O . PRO A 1 160 ? -13.901 6.546 10.591 1.00 86.62 160 PRO A O 1
ATOM 1248 N N . ALA A 1 161 ? -15.845 6.872 11.659 1.00 88.81 161 ALA A N 1
ATOM 1249 C CA . ALA A 1 161 ? -16.042 8.220 11.129 1.00 88.81 161 ALA A CA 1
ATOM 1250 C C . ALA A 1 161 ? -14.994 9.224 11.634 1.00 88.81 161 ALA A C 1
ATOM 1252 O O . ALA A 1 161 ? -14.755 10.229 10.964 1.00 88.81 161 ALA A O 1
ATOM 1253 N N . ARG A 1 162 ? -14.336 8.927 12.766 1.00 87.88 162 ARG A N 1
ATOM 1254 C CA . ARG A 1 162 ? -13.253 9.738 13.350 1.00 87.88 162 ARG A CA 1
ATOM 1255 C C . ARG A 1 162 ? -11.889 9.492 12.704 1.00 87.88 162 ARG A C 1
ATOM 1257 O O . ARG A 1 162 ? -10.939 10.202 13.024 1.00 87.88 162 ARG A O 1
ATOM 1264 N N . LEU A 1 163 ? -11.760 8.477 11.850 1.00 87.88 163 LEU A N 1
ATOM 1265 C CA . LEU A 1 163 ? -10.542 8.254 11.074 1.00 87.88 163 LEU A CA 1
ATOM 1266 C C . LEU A 1 163 ? -10.410 9.337 9.998 1.00 87.88 163 LEU A C 1
ATOM 1268 O O . LEU A 1 163 ? -11.413 9.826 9.470 1.00 87.88 163 LEU A O 1
ATOM 1272 N N . ALA A 1 164 ? -9.169 9.672 9.637 1.00 88.56 164 ALA A N 1
ATOM 1273 C CA . ALA A 1 164 ? -8.911 10.532 8.489 1.00 88.56 164 ALA A CA 1
ATOM 1274 C C . ALA A 1 164 ? -9.609 9.957 7.237 1.00 88.56 164 ALA A C 1
ATOM 1276 O O . ALA A 1 164 ? -9.641 8.731 7.090 1.00 88.56 164 ALA A O 1
ATOM 1277 N N . PRO A 1 165 ? -10.142 10.793 6.322 1.00 89.56 165 PRO A N 1
ATOM 1278 C CA . PRO A 1 165 ? -10.855 10.315 5.134 1.00 89.56 165 PRO A CA 1
ATOM 1279 C C . PRO A 1 165 ? -10.084 9.233 4.362 1.00 89.56 165 PRO A C 1
ATOM 1281 O O . PRO A 1 165 ? -10.617 8.161 4.102 1.00 89.56 165 PRO A O 1
ATOM 1284 N N . HIS A 1 166 ? -8.785 9.452 4.142 1.00 88.81 166 HIS A N 1
ATOM 1285 C CA . HIS A 1 166 ? -7.897 8.481 3.497 1.00 88.81 166 HIS A CA 1
ATOM 1286 C C . HIS A 1 166 ? -7.787 7.147 4.253 1.00 88.81 166 HIS A C 1
ATOM 1288 O O . HIS A 1 166 ? -7.779 6.073 3.654 1.00 88.81 166 HIS A O 1
ATOM 1294 N N . ASP A 1 167 ? -7.713 7.178 5.584 1.00 88.62 167 ASP A N 1
ATOM 1295 C CA . ASP A 1 167 ? -7.636 5.952 6.382 1.00 88.62 167 ASP A CA 1
ATOM 1296 C C . ASP A 1 167 ? -8.949 5.170 6.371 1.00 88.62 167 ASP A C 1
ATOM 1298 O O . ASP A 1 167 ? -8.916 3.939 6.436 1.00 88.62 167 ASP A O 1
ATOM 1302 N N . ARG A 1 168 ? -10.088 5.860 6.237 1.00 91.31 168 ARG A N 1
ATOM 1303 C CA . ARG A 1 168 ? -11.395 5.223 6.025 1.00 91.31 168 ARG A CA 1
ATOM 1304 C C . ARG A 1 168 ? -11.439 4.511 4.681 1.00 91.31 168 ARG A C 1
ATOM 1306 O O . ARG A 1 168 ? -11.861 3.359 4.640 1.00 91.31 168 ARG A O 1
ATOM 1313 N N . ASP A 1 169 ? -10.953 5.151 3.623 1.00 92.62 169 ASP A N 1
ATOM 1314 C CA . ASP A 1 169 ? -10.904 4.555 2.285 1.00 92.62 169 ASP A CA 1
ATOM 1315 C C . ASP A 1 169 ? -9.973 3.340 2.249 1.00 92.62 169 ASP A C 1
ATOM 1317 O O . ASP A 1 169 ? -10.334 2.282 1.731 1.00 92.62 169 ASP A O 1
ATOM 1321 N N . VAL A 1 170 ? -8.794 3.445 2.872 1.00 90.38 170 VAL A N 1
ATOM 1322 C CA . VAL A 1 170 ? -7.876 2.307 3.007 1.00 90.38 170 VAL A CA 1
ATOM 1323 C C . VAL A 1 170 ? -8.522 1.169 3.798 1.00 90.38 170 VAL A C 1
ATOM 1325 O O . VAL A 1 170 ? -8.417 0.016 3.381 1.00 90.38 170 VAL A O 1
ATOM 1328 N N . LEU A 1 171 ? -9.194 1.467 4.916 1.00 90.94 171 LEU A N 1
ATOM 1329 C CA . LEU A 1 171 ? -9.908 0.464 5.711 1.00 90.94 171 LEU A CA 1
ATOM 1330 C C . LEU A 1 171 ? -11.012 -0.217 4.888 1.00 90.94 171 LEU A C 1
ATOM 1332 O O . LEU A 1 171 ? -11.112 -1.440 4.919 1.00 90.94 171 LEU A O 1
ATOM 1336 N N . HIS A 1 172 ? -11.786 0.560 4.128 1.00 92.19 172 HIS A N 1
ATOM 1337 C CA . HIS A 1 172 ? -12.866 0.070 3.273 1.00 92.19 172 HIS A CA 1
ATOM 1338 C C . HIS A 1 172 ? -12.365 -0.811 2.121 1.00 92.19 172 HIS A C 1
ATOM 1340 O O . HIS A 1 172 ? -13.007 -1.795 1.783 1.00 92.19 172 HIS A O 1
ATOM 1346 N N . LEU A 1 173 ? -11.206 -0.506 1.536 1.00 92.44 173 LEU A N 1
ATOM 1347 C CA . LEU A 1 173 ? -10.610 -1.347 0.490 1.00 92.44 173 LEU A CA 1
ATOM 1348 C C . LEU A 1 173 ? -9.944 -2.621 1.031 1.00 92.44 173 LEU A C 1
ATOM 1350 O O . LEU A 1 173 ? -9.620 -3.514 0.251 1.00 92.44 173 LEU A O 1
ATOM 1354 N N . CYS A 1 174 ? -9.684 -2.688 2.337 1.00 87.62 174 CYS A N 1
ATOM 1355 C CA . CYS A 1 174 ? -9.047 -3.840 2.978 1.00 87.62 174 CYS A CA 1
ATOM 1356 C C . CYS A 1 174 ? -10.033 -4.791 3.675 1.00 87.62 174 CYS A C 1
ATOM 1358 O O . CYS A 1 174 ? -9.588 -5.846 4.136 1.00 87.62 174 CYS A O 1
ATOM 1360 N N . THR A 1 175 ? -11.307 -4.408 3.815 1.00 83.62 175 THR A N 1
ATOM 1361 C CA . THR A 1 175 ? -12.351 -5.243 4.432 1.00 83.62 175 THR A CA 1
ATOM 1362 C C . THR A 1 175 ? -13.037 -6.148 3.425 1.00 83.62 175 THR A C 1
ATOM 1364 O O . THR A 1 175 ? -13.561 -7.178 3.902 1.00 83.62 175 THR A O 1
#

Radius of gyration: 35.4 Å; chains: 1; bounding box: 68×84×112 Å

Secondary structure (DSSP, 8-state):
----------PPPP--------------------------------------------------------------------------SS-HHHHHHHHHHHHHHHHTT--TTTTHHHHHHHHHHTSSSPPPHHHHHHHHHHHHHHHHHHHHHHHTT--GGGS-HHHHHHHHHH-

Organism: Ensete ventricosum (NCBI:txid4639)

Sequence (175 aa):
MAASTPTRIEPSPPAAPAAAGPPRKLPIKRKNAPHPTPSRSPGPPIAADHGFDEDDDGDDDDFEAAAASSGDQIDVRSTAAAPFRFQRVWSESEEIRFLQGLLGCWSQGLVFPRDLNLFFDRFSESMPQPYTRSQLSEKLRRLRKKFRVTSARVARGQDPARLAPHDRDVLHLCT

InterPro domains:
  IPR007592 GLABROUS1 enhancer-binding protein-like [PTHR31662] (12-174)
  IPR053932 Glabrous enhancer-binding protein-like, DBD domain [PF04504] (86-174)